Protein AF-A0A1Y3AYB4-F1 (afdb_monomer)

pLDDT: mean 83.63, std 16.02, range [43.19, 97.75]

InterPro domains:
  IPR056604 GBF1-like, tetratricopeptide repeats domain [PF23325] (26-145)

Structure (mmCIF, N/CA/C/O backbone):
data_AF-A0A1Y3AYB4-F1
#
_entry.id   AF-A0A1Y3AYB4-F1
#
loop_
_atom_site.group_PDB
_atom_site.id
_atom_site.type_symbol
_atom_site.label_atom_id
_atom_site.label_alt_id
_atom_site.label_comp_id
_atom_site.label_asym_id
_atom_site.label_entity_id
_atom_site.label_seq_id
_atom_site.pdbx_PDB_ins_code
_atom_site.Cartn_x
_atom_site.Cartn_y
_atom_site.Cartn_z
_atom_site.occupancy
_atom_site.B_iso_or_equiv
_atom_site.auth_seq_id
_atom_site.auth_comp_id
_atom_site.auth_asym_id
_atom_site.auth_atom_id
_atom_site.pdbx_PDB_model_num
ATOM 1 N N . MET A 1 1 ? -40.033 -19.935 33.252 1.00 44.41 1 MET A N 1
ATOM 2 C CA . MET A 1 1 ? -38.913 -20.079 32.294 1.00 44.41 1 MET A CA 1
ATOM 3 C C . MET A 1 1 ? -38.652 -18.721 31.661 1.00 44.41 1 MET A C 1
ATOM 5 O O . MET A 1 1 ? -39.175 -18.409 30.606 1.00 44.41 1 MET A O 1
ATOM 9 N N . HIS A 1 2 ? -37.934 -17.882 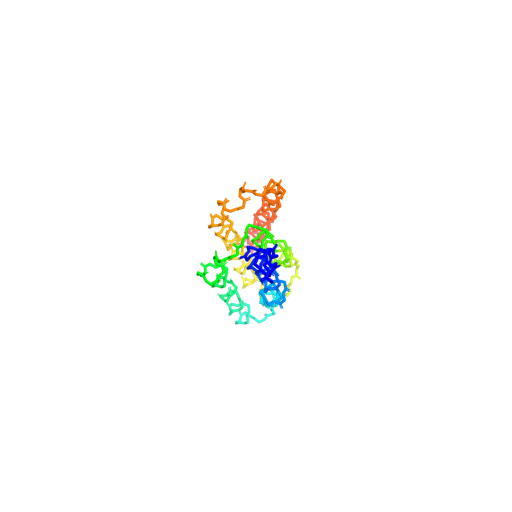32.402 1.00 48.34 2 HIS A N 1
ATOM 10 C CA . HIS A 1 2 ? -37.859 -16.424 32.258 1.00 48.34 2 HIS A CA 1
ATOM 11 C C . HIS A 1 2 ? -36.399 -15.969 32.040 1.00 48.34 2 HIS A C 1
ATOM 13 O O . HIS A 1 2 ? -36.013 -14.887 32.459 1.00 48.34 2 HIS A O 1
ATOM 19 N N . TYR A 1 3 ? -35.559 -16.830 31.448 1.00 47.38 3 TYR A N 1
ATOM 20 C CA . TYR A 1 3 ? -34.095 -16.683 31.512 1.00 47.38 3 TYR A CA 1
ATOM 21 C C . TYR A 1 3 ? -33.339 -16.864 30.184 1.00 47.38 3 TYR A C 1
ATOM 23 O O . TYR A 1 3 ? -32.116 -16.868 30.200 1.00 47.38 3 TYR A O 1
ATOM 31 N N . PHE A 1 4 ? -34.014 -16.963 29.031 1.00 43.19 4 PHE A N 1
ATOM 32 C CA . PHE A 1 4 ? -33.318 -17.143 27.739 1.00 43.19 4 PHE A CA 1
ATOM 33 C C . PHE A 1 4 ? -33.153 -15.875 26.886 1.00 43.19 4 PHE A C 1
ATOM 35 O O . PHE A 1 4 ? -32.368 -15.886 25.949 1.00 43.19 4 PHE A O 1
ATOM 42 N N . HIS A 1 5 ? -33.797 -14.758 27.238 1.00 55.66 5 HIS A N 1
ATOM 43 C CA . HIS A 1 5 ? -33.577 -13.465 26.567 1.00 55.66 5 HIS A CA 1
ATOM 44 C C . HIS A 1 5 ? -32.441 -12.625 27.193 1.00 55.66 5 HIS A C 1
ATOM 46 O O . HIS A 1 5 ? -32.225 -11.489 26.784 1.00 55.66 5 HIS A O 1
ATOM 52 N N . LEU A 1 6 ? -31.719 -13.169 28.183 1.00 54.88 6 LEU A N 1
ATOM 53 C CA . LEU A 1 6 ? -30.748 -12.446 29.023 1.00 54.88 6 LEU A CA 1
ATOM 54 C C . LEU A 1 6 ? -29.265 -12.781 28.753 1.00 54.88 6 LEU A C 1
ATOM 56 O O . LEU A 1 6 ? -28.399 -12.311 29.482 1.00 54.88 6 LEU A O 1
ATOM 60 N N . TYR A 1 7 ? -28.956 -13.522 27.686 1.00 47.78 7 TYR A N 1
ATOM 61 C CA . TYR A 1 7 ? -27.593 -13.664 27.151 1.00 47.78 7 TYR A CA 1
ATOM 62 C C . TYR A 1 7 ? -27.583 -13.057 25.739 1.00 47.78 7 TYR A C 1
ATOM 64 O O . TYR A 1 7 ? -28.051 -13.677 24.796 1.00 47.78 7 TYR A O 1
ATOM 72 N N . ALA A 1 8 ? -27.332 -11.755 25.603 1.00 44.34 8 ALA A N 1
ATOM 73 C CA . ALA A 1 8 ? -25.988 -11.208 25.384 1.00 44.34 8 ALA A CA 1
ATOM 74 C C . ALA A 1 8 ? -25.466 -11.464 23.949 1.00 44.34 8 ALA A C 1
ATOM 76 O O . ALA A 1 8 ? -25.535 -12.573 23.438 1.00 44.34 8 ALA A O 1
ATOM 77 N N . PRO A 1 9 ? -24.838 -10.473 23.311 1.00 46.06 9 PRO A N 1
ATOM 78 C CA . PRO A 1 9 ? -25.465 -9.350 22.628 1.00 46.06 9 PRO A CA 1
ATOM 79 C C . PRO A 1 9 ? -25.173 -9.424 21.120 1.00 46.06 9 PRO A C 1
ATOM 81 O O . PRO A 1 9 ? -24.038 -9.641 20.699 1.00 46.06 9 PRO A O 1
ATOM 84 N N . THR A 1 10 ? -26.180 -9.145 20.298 1.00 51.16 10 THR A N 1
ATOM 85 C CA . THR A 1 10 ? -26.151 -9.126 18.820 1.00 51.16 10 THR A CA 1
ATOM 86 C C . THR A 1 10 ? -25.301 -7.990 18.216 1.00 51.16 10 THR A C 1
ATOM 88 O O . THR A 1 10 ? -25.565 -7.522 17.118 1.00 51.16 10 THR A O 1
ATOM 91 N N . ILE A 1 11 ? -24.283 -7.516 18.937 1.00 46.53 11 ILE A N 1
ATOM 92 C CA . ILE A 1 11 ? -23.371 -6.441 18.520 1.00 46.53 11 ILE A CA 1
ATOM 93 C C . ILE A 1 11 ? -21.941 -6.984 18.320 1.00 46.53 11 ILE A C 1
ATOM 95 O O . ILE A 1 11 ? -21.158 -6.393 17.588 1.00 46.53 11 ILE A O 1
ATOM 99 N N . ALA A 1 12 ? -21.604 -8.158 18.874 1.00 46.88 12 ALA A N 1
ATOM 100 C CA . ALA A 1 12 ? -20.280 -8.769 18.698 1.00 46.88 12 ALA A CA 1
ATOM 101 C C . ALA A 1 12 ? -20.160 -9.673 17.452 1.00 46.88 12 ALA A C 1
ATOM 103 O O . ALA A 1 12 ? -19.051 -9.938 16.995 1.00 46.88 12 ALA A O 1
ATOM 104 N N . SER A 1 13 ? -21.269 -10.153 16.880 1.00 56.16 13 SER A N 1
ATOM 105 C CA . SER A 1 13 ? -21.233 -11.111 15.762 1.00 56.16 13 SER A CA 1
ATOM 106 C C . SER A 1 13 ? -20.775 -10.494 14.441 1.00 56.16 13 SER A C 1
ATOM 108 O O . SER A 1 13 ? -20.121 -11.168 13.650 1.00 56.16 13 SER A O 1
ATOM 110 N N . ASP A 1 14 ? -21.093 -9.221 14.206 1.00 61.38 14 ASP A N 1
ATOM 111 C CA . ASP A 1 14 ? -20.833 -8.570 12.918 1.00 61.38 14 ASP A CA 1
ATOM 112 C C . ASP A 1 14 ? -19.363 -8.147 12.779 1.00 61.38 14 ASP A C 1
ATOM 114 O O . ASP A 1 14 ? -18.726 -8.352 11.748 1.00 61.38 14 ASP A O 1
ATOM 118 N N . GLN A 1 15 ? -18.771 -7.652 13.870 1.00 63.25 15 GLN A N 1
ATOM 119 C CA . GLN A 1 15 ? -17.375 -7.216 13.898 1.00 63.25 15 GLN A CA 1
ATOM 120 C C . GLN A 1 15 ? -16.407 -8.408 13.878 1.00 63.25 15 GLN A C 1
ATOM 122 O O . GLN A 1 15 ? -15.458 -8.416 13.097 1.00 63.25 15 GLN A O 1
ATOM 127 N N . ILE A 1 16 ? -16.707 -9.465 14.648 1.00 67.75 16 ILE A N 1
ATOM 128 C CA . ILE A 1 16 ? -15.957 -10.730 14.606 1.00 67.75 16 ILE A CA 1
ATOM 129 C C . ILE A 1 16 ? -16.083 -11.379 13.220 1.00 67.75 16 ILE A C 1
ATOM 131 O O . ILE A 1 16 ? -15.088 -11.850 12.672 1.00 67.75 16 ILE A O 1
ATOM 135 N N . GLY A 1 17 ? -17.280 -11.371 12.623 1.00 79.12 17 GLY A N 1
ATOM 136 C CA . GLY A 1 17 ? -17.493 -11.865 11.261 1.00 79.12 17 GLY A CA 1
ATOM 137 C C . GLY A 1 17 ? -16.681 -11.088 10.221 1.00 79.12 17 GLY A C 1
ATOM 138 O O . GLY A 1 17 ? -16.029 -11.695 9.371 1.00 79.12 17 GLY A O 1
ATOM 139 N N . SER A 1 18 ? -16.655 -9.759 10.335 1.00 82.31 18 SER A N 1
ATOM 140 C CA . SER A 1 18 ? -15.869 -8.875 9.472 1.00 82.31 18 SER A CA 1
ATOM 141 C C . SER A 1 18 ? -14.363 -9.139 9.591 1.00 82.31 18 SER A C 1
ATOM 143 O O . SER A 1 18 ? -13.679 -9.286 8.577 1.00 82.31 18 SER A O 1
ATOM 145 N N . ASP A 1 19 ? -13.838 -9.292 10.809 1.00 86.31 19 ASP A N 1
ATOM 146 C CA . ASP A 1 19 ? -12.415 -9.574 11.022 1.00 86.31 19 ASP A CA 1
ATOM 147 C C . ASP A 1 19 ? -12.012 -10.969 10.530 1.00 86.31 19 ASP A C 1
ATOM 149 O O . ASP A 1 19 ? -10.939 -11.134 9.941 1.00 86.31 19 ASP A O 1
ATOM 153 N N . VAL A 1 20 ? -12.867 -11.981 10.705 1.00 88.94 20 VAL A N 1
ATOM 154 C CA . VAL A 1 20 ? -12.633 -13.321 10.143 1.00 88.94 20 VAL A CA 1
ATOM 155 C C . VAL A 1 20 ? -12.616 -13.264 8.616 1.00 88.94 20 VAL A C 1
ATOM 157 O O . VAL A 1 20 ? -11.718 -13.840 7.996 1.00 88.94 20 VAL A O 1
ATOM 160 N N . LEU A 1 21 ? -13.557 -12.541 8.004 1.00 89.25 21 LEU A N 1
ATOM 161 C CA . LEU A 1 21 ? -13.635 -12.374 6.554 1.00 89.25 21 LEU A CA 1
ATOM 162 C C . LEU A 1 21 ? -12.388 -11.673 5.999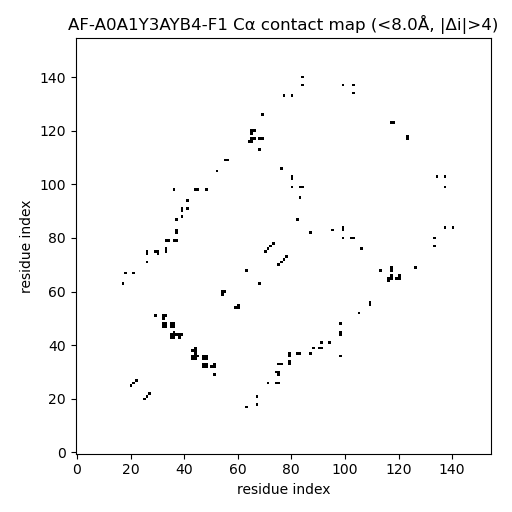 1.00 89.25 21 LEU A C 1
ATOM 164 O 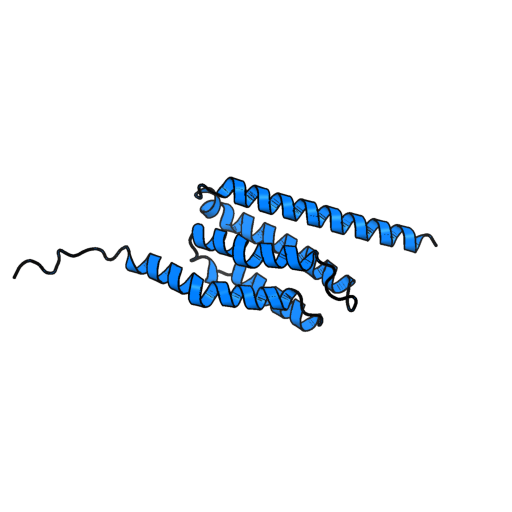O . LEU A 1 21 ? -11.803 -12.137 5.016 1.00 89.25 21 LEU A O 1
ATOM 168 N N . TRP A 1 22 ? -11.949 -10.594 6.653 1.00 90.94 22 TRP A N 1
ATOM 169 C CA . TRP A 1 22 ? -10.721 -9.891 6.291 1.00 90.94 22 TRP A CA 1
ATOM 170 C C . TRP A 1 22 ? -9.510 -10.824 6.333 1.00 90.94 22 TRP A C 1
ATOM 172 O O . TRP A 1 22 ? -8.789 -10.948 5.346 1.00 90.94 22 TRP A O 1
ATOM 182 N N . ASN A 1 23 ? -9.297 -11.513 7.454 1.00 92.06 23 ASN A N 1
ATOM 183 C CA . ASN A 1 23 ? -8.098 -12.327 7.644 1.00 92.06 23 ASN A CA 1
ATOM 184 C C . ASN A 1 23 ? -8.086 -13.600 6.786 1.00 92.06 23 ASN A C 1
ATOM 186 O O . ASN A 1 23 ? -7.012 -14.047 6.392 1.00 92.06 23 ASN A O 1
ATOM 190 N N . THR A 1 24 ? -9.253 -14.176 6.489 1.00 90.88 24 THR A N 1
ATOM 191 C CA . THR A 1 24 ? -9.349 -15.471 5.792 1.00 90.88 24 THR A CA 1
ATOM 192 C C . THR A 1 24 ? -9.471 -15.316 4.280 1.00 90.88 24 THR A C 1
ATOM 194 O O . THR A 1 24 ? -8.968 -16.158 3.541 1.00 90.88 24 THR A O 1
ATOM 197 N N . ILE A 1 25 ? -10.139 -14.259 3.809 1.00 90.19 25 ILE A N 1
ATOM 198 C CA . ILE A 1 25 ? -10.488 -14.106 2.391 1.00 90.19 25 ILE A CA 1
ATOM 199 C C . ILE A 1 25 ? -9.798 -12.886 1.793 1.00 90.19 25 ILE A C 1
ATOM 201 O O . ILE A 1 25 ? -8.977 -13.026 0.887 1.00 90.19 25 ILE A O 1
ATOM 205 N N . TRP A 1 26 ? -10.106 -11.691 2.299 1.00 91.75 26 TRP A N 1
ATOM 206 C CA . TRP A 1 26 ? -9.692 -10.456 1.634 1.00 91.75 26 TRP A CA 1
ATOM 207 C C . TRP A 1 26 ? -8.190 -10.212 1.707 1.00 91.75 26 TRP A C 1
ATOM 209 O O . TRP A 1 26 ? -7.567 -9.973 0.676 1.00 91.75 26 TRP A O 1
ATOM 219 N N . CYS A 1 27 ? -7.588 -10.309 2.892 1.00 93.50 27 CYS A N 1
ATOM 220 C CA . CYS A 1 27 ? -6.159 -10.072 3.064 1.00 93.50 27 CYS A CA 1
ATOM 221 C C . CYS A 1 27 ? -5.320 -11.055 2.224 1.00 93.50 27 CYS A C 1
ATOM 223 O O . CYS A 1 27 ? -4.518 -10.573 1.423 1.00 93.50 27 CYS A O 1
ATOM 225 N N . PRO A 1 28 ? -5.517 -12.390 2.294 1.00 95.62 28 PRO A N 1
ATOM 226 C CA . PRO A 1 28 ? -4.759 -13.324 1.459 1.00 95.62 28 PRO A CA 1
ATOM 227 C C . PRO A 1 28 ? -4.955 -13.095 -0.045 1.00 95.62 28 PRO A C 1
ATOM 229 O O . PRO A 1 28 ? -3.994 -13.171 -0.811 1.00 95.62 28 PRO A O 1
ATOM 232 N N . LEU A 1 29 ? -6.177 -12.766 -0.480 1.00 94.38 29 LEU A N 1
ATOM 233 C CA . LEU A 1 29 ? -6.466 -12.465 -1.883 1.00 94.38 29 LEU A CA 1
ATOM 234 C C . LEU A 1 29 ? -5.715 -11.215 -2.357 1.00 94.38 29 LEU A C 1
ATOM 236 O O . LEU A 1 29 ? -5.059 -11.241 -3.398 1.00 94.38 29 LEU A O 1
ATOM 240 N N . LEU A 1 30 ? -5.774 -10.129 -1.586 1.00 95.31 30 LEU A N 1
ATOM 241 C CA . LEU A 1 30 ? -5.084 -8.882 -1.909 1.00 95.31 30 LEU A CA 1
ATOM 242 C C . LEU A 1 30 ? -3.563 -9.064 -1.907 1.00 95.31 30 LEU A C 1
ATOM 244 O O . LEU A 1 30 ? -2.890 -8.535 -2.788 1.00 95.31 30 LEU A O 1
ATOM 248 N N . GLN A 1 31 ? -3.024 -9.858 -0.979 1.00 96.81 31 GLN A N 1
ATOM 249 C CA . GLN A 1 31 ? -1.608 -10.231 -0.963 1.00 96.81 31 GLN A CA 1
ATOM 250 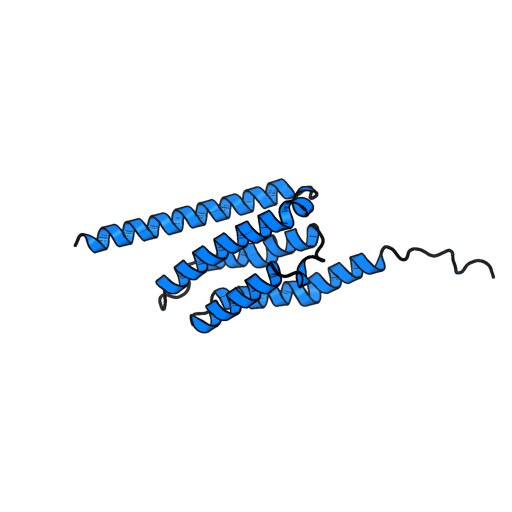C C . GLN A 1 31 ? -1.207 -11.013 -2.217 1.00 96.81 31 GLN A C 1
ATOM 252 O O . GLN A 1 31 ? -0.163 -10.728 -2.805 1.00 96.81 31 GLN A O 1
ATOM 257 N N . ALA A 1 32 ? -2.037 -11.959 -2.665 1.00 96.44 32 ALA A N 1
ATOM 258 C CA . ALA A 1 32 ? -1.788 -12.704 -3.893 1.00 96.44 32 ALA A CA 1
ATOM 259 C C . ALA A 1 32 ? -1.792 -11.782 -5.123 1.00 96.44 32 ALA A C 1
ATOM 261 O O . ALA A 1 32 ? -0.877 -11.843 -5.942 1.00 96.44 32 ALA A O 1
ATOM 262 N N . ILE A 1 33 ? -2.768 -10.877 -5.236 1.00 95.81 33 ILE A N 1
ATOM 263 C CA . ILE A 1 33 ? -2.818 -9.906 -6.340 1.00 95.81 33 ILE A CA 1
ATOM 264 C C . ILE A 1 33 ? -1.589 -8.985 -6.299 1.00 95.81 33 ILE A C 1
ATOM 266 O O . ILE A 1 33 ? -0.928 -8.801 -7.320 1.00 95.81 33 ILE A O 1
ATOM 270 N N . ALA A 1 34 ? -1.237 -8.460 -5.121 1.00 95.81 34 ALA A N 1
ATOM 271 C CA . ALA A 1 34 ? -0.045 -7.640 -4.928 1.00 95.81 34 ALA A CA 1
ATOM 272 C C . ALA A 1 34 ? 1.237 -8.389 -5.323 1.00 95.81 34 ALA A C 1
ATOM 274 O O . ALA A 1 34 ? 2.111 -7.821 -5.973 1.00 95.81 34 ALA A O 1
ATOM 275 N N . PHE A 1 35 ? 1.341 -9.684 -5.027 1.00 94.19 35 PHE A N 1
ATOM 276 C CA . PHE A 1 35 ? 2.470 -10.496 -5.471 1.00 94.19 35 PHE A CA 1
ATOM 277 C C . PHE A 1 35 ? 2.613 -10.509 -7.005 1.00 94.19 35 PHE A C 1
ATOM 279 O O . PHE A 1 35 ? 3.732 -10.372 -7.511 1.00 94.19 35 PHE A O 1
ATOM 286 N N . PHE A 1 36 ? 1.500 -10.614 -7.741 1.00 94.25 36 PHE A N 1
ATOM 287 C CA . PHE A 1 36 ? 1.490 -10.599 -9.209 1.00 94.25 36 PHE A CA 1
ATOM 288 C C . PHE A 1 36 ? 1.781 -9.222 -9.822 1.00 94.25 36 PHE A C 1
ATOM 290 O O . PHE A 1 36 ? 2.221 -9.155 -10.971 1.00 94.25 36 PHE A O 1
ATOM 297 N N . CYS A 1 37 ? 1.634 -8.125 -9.071 1.00 93.56 37 CYS A N 1
ATOM 298 C CA . CYS A 1 37 ? 2.079 -6.799 -9.515 1.00 93.56 37 CYS A CA 1
ATOM 299 C C . CYS A 1 37 ? 3.601 -6.725 -9.745 1.00 93.56 37 CYS A C 1
ATOM 301 O O . CYS A 1 37 ? 4.058 -5.800 -10.404 1.00 93.56 37 CYS A O 1
ATOM 303 N N . CYS A 1 38 ? 4.379 -7.701 -9.261 1.00 90.56 38 CYS A N 1
ATOM 304 C CA . CYS A 1 38 ? 5.828 -7.803 -9.465 1.00 90.56 38 CYS A CA 1
ATOM 305 C C . CYS A 1 38 ? 6.241 -8.881 -10.500 1.00 90.56 38 CYS A C 1
ATOM 307 O O . CYS A 1 38 ? 7.423 -9.218 -10.580 1.00 90.56 38 CYS A O 1
ATOM 309 N N . ASP A 1 39 ? 5.303 -9.473 -11.255 1.00 90.88 39 ASP A N 1
ATOM 310 C CA . ASP A 1 39 ? 5.583 -10.540 -12.240 1.00 90.88 39 ASP A CA 1
ATOM 311 C C . ASP A 1 39 ? 6.502 -10.059 -13.389 1.00 90.88 39 ASP A C 1
ATOM 313 O O . ASP A 1 39 ? 6.493 -8.890 -13.768 1.00 90.88 39 ASP A O 1
ATOM 317 N N . CYS A 1 40 ? 7.296 -10.943 -14.002 1.00 86.38 40 CYS A N 1
ATOM 318 C CA . CYS A 1 40 ? 8.168 -10.566 -15.127 1.00 86.38 40 CYS A CA 1
ATOM 319 C C . CYS A 1 40 ? 7.389 -10.107 -16.369 1.00 86.38 40 CYS A C 1
ATOM 321 O O . CYS A 1 40 ? 7.880 -9.289 -17.149 1.00 86.38 40 CYS A O 1
ATOM 323 N N . ARG A 1 41 ? 6.156 -10.586 -16.548 1.00 89.19 41 ARG A N 1
ATOM 324 C CA . ARG A 1 41 ? 5.330 -10.322 -17.728 1.00 89.19 41 ARG A CA 1
ATOM 325 C C . ARG A 1 41 ? 4.483 -9.073 -17.511 1.00 89.19 41 ARG A C 1
ATOM 327 O O . ARG A 1 41 ? 3.557 -9.066 -16.698 1.00 89.19 41 ARG A O 1
ATOM 334 N N . ARG A 1 42 ? 4.723 -8.039 -18.322 1.00 90.38 42 ARG A N 1
ATOM 335 C CA . ARG A 1 42 ? 3.961 -6.778 -18.286 1.00 90.38 42 ARG A CA 1
ATOM 336 C C . ARG A 1 42 ? 2.434 -6.954 -18.338 1.00 90.38 42 ARG A C 1
ATOM 338 O O . ARG A 1 42 ? 1.760 -6.274 -17.561 1.00 90.38 42 ARG A O 1
ATOM 345 N N . PRO A 1 43 ? 1.854 -7.855 -19.162 1.00 92.62 43 PRO A N 1
ATOM 346 C CA . PRO A 1 43 ? 0.404 -8.061 -19.173 1.00 92.62 43 PRO A CA 1
ATOM 347 C C . PRO A 1 43 ? -0.143 -8.571 -17.833 1.00 92.62 43 PRO A C 1
ATOM 349 O O . PRO A 1 43 ? -1.198 -8.119 -17.394 1.00 92.62 43 PRO A O 1
ATOM 352 N N . VAL A 1 44 ? 0.596 -9.458 -17.154 1.00 93.81 44 VAL A N 1
ATOM 353 C CA . VAL A 1 44 ? 0.210 -9.999 -15.841 1.00 93.81 44 VAL A CA 1
ATOM 354 C C . VAL A 1 44 ? 0.253 -8.896 -14.791 1.00 93.81 44 VAL A C 1
ATOM 356 O O . VAL A 1 44 ? -0.750 -8.682 -14.112 1.00 93.81 44 VAL A O 1
ATOM 359 N N . ARG A 1 45 ? 1.353 -8.129 -14.725 1.00 93.56 45 ARG A N 1
ATOM 360 C CA . ARG A 1 45 ? 1.470 -6.983 -13.806 1.00 93.56 45 ARG A CA 1
ATOM 361 C C . ARG A 1 45 ? 0.359 -5.961 -14.013 1.00 93.56 45 ARG A C 1
ATOM 363 O O . ARG A 1 45 ? -0.269 -5.531 -13.055 1.00 93.56 45 ARG A O 1
ATOM 370 N N . THR A 1 46 ? 0.094 -5.593 -15.266 1.00 93.31 46 THR A N 1
ATOM 371 C CA . THR A 1 46 ? -0.915 -4.581 -15.620 1.00 93.31 46 THR A CA 1
ATOM 372 C C . THR A 1 46 ? -2.318 -5.025 -15.208 1.00 93.31 46 THR A C 1
ATOM 374 O O . THR A 1 46 ? -3.087 -4.241 -14.647 1.00 93.31 46 THR A O 1
ATOM 377 N N . CYS A 1 47 ? -2.648 -6.292 -15.464 1.00 95.88 47 CYS A N 1
ATOM 378 C CA . CYS A 1 47 ? -3.930 -6.872 -15.089 1.00 95.88 47 CYS A CA 1
ATOM 379 C C . CYS A 1 47 ? -4.072 -6.961 -13.560 1.00 95.88 47 CYS A C 1
ATOM 381 O O . CYS A 1 47 ? -5.053 -6.463 -13.007 1.00 95.88 47 CYS A O 1
ATOM 383 N N . ALA A 1 48 ? -3.060 -7.496 -12.869 1.00 96.00 48 ALA A N 1
ATOM 384 C CA . ALA A 1 48 ? -3.027 -7.590 -11.410 1.00 96.00 48 ALA A CA 1
ATOM 385 C C . ALA A 1 48 ? -3.167 -6.215 -10.745 1.00 96.00 48 ALA A C 1
ATOM 387 O O . ALA A 1 48 ? -3.998 -6.040 -9.857 1.00 96.00 48 ALA A O 1
ATOM 388 N N . PHE A 1 49 ? -2.432 -5.215 -11.235 1.00 94.81 49 PHE A N 1
ATOM 389 C CA . PHE A 1 49 ? -2.512 -3.852 -10.724 1.00 94.81 49 PHE A CA 1
ATOM 390 C C . PHE A 1 49 ? -3.915 -3.262 -10.894 1.00 94.81 49 PHE A C 1
ATOM 392 O O . PHE A 1 49 ? -4.451 -2.657 -9.970 1.00 94.81 49 PHE A O 1
ATOM 399 N N . THR A 1 50 ? -4.539 -3.481 -12.054 1.00 94.62 50 THR A N 1
ATOM 400 C CA . THR A 1 50 ? -5.905 -3.013 -12.326 1.00 94.62 50 THR A CA 1
ATOM 401 C C . THR A 1 50 ? -6.906 -3.648 -11.360 1.00 94.62 50 THR A C 1
ATOM 403 O O . THR A 1 50 ? -7.778 -2.954 -10.835 1.00 94.62 50 THR A O 1
ATOM 406 N N . PHE A 1 51 ? -6.776 -4.947 -11.080 1.00 93.44 51 PHE A N 1
ATOM 407 C CA . PHE A 1 51 ? -7.604 -5.624 -10.083 1.00 93.44 51 PHE A CA 1
ATOM 408 C C . PHE A 1 51 ? -7.359 -5.096 -8.672 1.00 93.44 51 PHE A C 1
ATOM 410 O O . PHE A 1 51 ? -8.328 -4.811 -7.972 1.00 93.44 51 PHE A O 1
ATOM 417 N N . LEU A 1 52 ? -6.099 -4.907 -8.273 1.00 94.44 52 LEU A N 1
ATOM 418 C CA . LEU A 1 52 ? -5.750 -4.369 -6.959 1.00 94.44 52 LEU A CA 1
ATOM 419 C C . LEU A 1 52 ? -6.320 -2.961 -6.768 1.00 94.44 52 LEU A C 1
ATOM 421 O O . LEU A 1 52 ? -6.975 -2.684 -5.769 1.00 94.44 52 LEU A O 1
ATOM 425 N N . GLN A 1 53 ? -6.128 -2.086 -7.756 1.00 93.81 53 GLN A N 1
ATOM 426 C CA . GLN A 1 53 ? -6.660 -0.730 -7.742 1.00 93.81 53 GLN A CA 1
ATOM 427 C C . GLN A 1 53 ? -8.186 -0.732 -7.638 1.00 93.81 53 GLN A C 1
ATOM 429 O O . GLN A 1 53 ? -8.745 0.025 -6.851 1.00 93.81 53 GLN A O 1
ATOM 434 N N . ARG A 1 54 ? -8.873 -1.574 -8.417 1.00 91.00 54 ARG A N 1
ATOM 435 C CA . ARG A 1 54 ? -10.333 -1.676 -8.342 1.00 91.00 54 ARG A CA 1
ATOM 436 C C . ARG A 1 54 ? -10.780 -2.185 -6.981 1.00 91.00 54 ARG A C 1
ATOM 438 O O . ARG A 1 54 ? -11.657 -1.570 -6.401 1.00 91.00 54 ARG A O 1
ATOM 445 N N . ALA A 1 55 ? -10.163 -3.238 -6.455 1.00 90.25 55 ALA A N 1
ATOM 446 C CA . ALA A 1 55 ? -10.517 -3.764 -5.143 1.00 90.25 55 ALA A CA 1
ATOM 447 C C . ALA A 1 55 ? -10.386 -2.684 -4.058 1.00 90.25 55 ALA A C 1
ATOM 449 O O . ALA A 1 55 ? -11.314 -2.492 -3.282 1.00 90.25 55 ALA A O 1
ATOM 450 N N . LEU A 1 56 ? -9.277 -1.936 -4.050 1.00 89.88 56 LEU 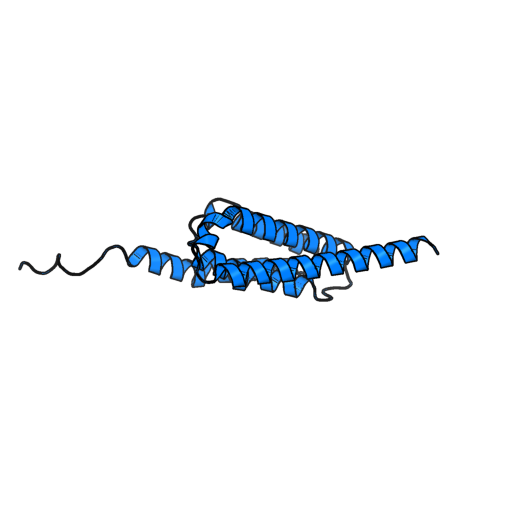A N 1
ATOM 451 C CA . LEU A 1 56 ? -8.991 -0.934 -3.020 1.00 89.88 56 LEU A CA 1
ATOM 452 C C . LEU A 1 56 ? -9.758 0.388 -3.180 1.00 89.88 56 LEU A C 1
ATOM 454 O O . LEU A 1 56 ? -9.909 1.101 -2.196 1.00 89.88 56 LEU A O 1
ATOM 458 N N . LEU A 1 57 ? -10.209 0.744 -4.389 1.00 85.69 57 LEU A N 1
ATOM 459 C CA . LEU A 1 57 ? -10.889 2.025 -4.644 1.00 85.69 57 LEU A CA 1
ATOM 460 C C . LEU A 1 57 ? -12.408 1.895 -4.857 1.00 85.69 57 LEU A C 1
ATOM 462 O O . LEU A 1 57 ? -13.126 2.879 -4.671 1.00 85.69 57 LEU A O 1
ATOM 466 N N . VAL A 1 58 ? -12.915 0.7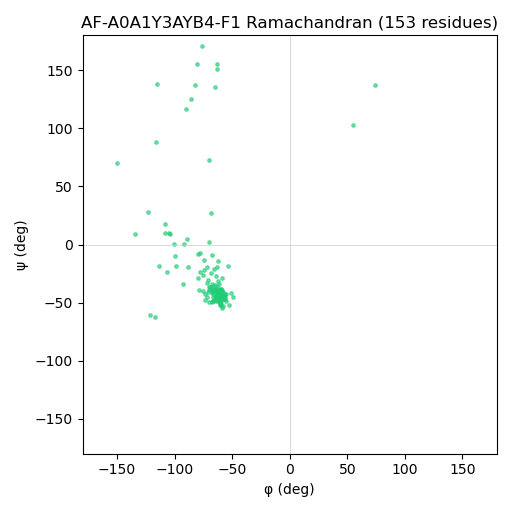25 -5.263 1.00 78.50 58 VAL A N 1
ATOM 467 C CA . VAL A 1 58 ? -14.354 0.478 -5.487 1.00 78.50 58 VAL A CA 1
ATOM 468 C C . VAL A 1 58 ? -15.067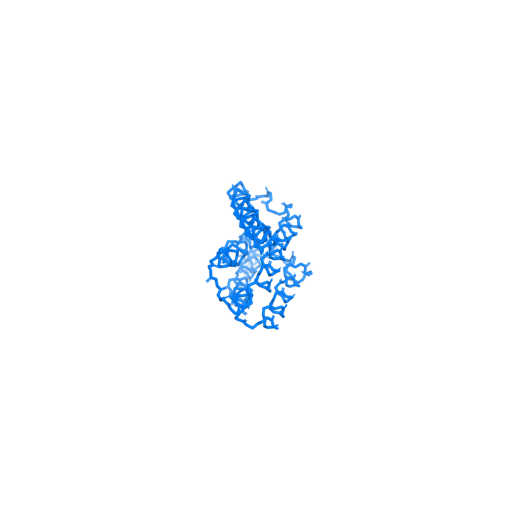 0.199 -4.156 1.00 78.50 58 VAL A C 1
ATOM 470 O O . VAL A 1 58 ? -14.459 -0.238 -3.182 1.00 78.50 58 VAL A O 1
ATOM 473 N N . HIS A 1 59 ? -16.380 0.461 -4.118 1.00 62.84 59 HIS A N 1
ATOM 474 C CA . HIS A 1 59 ? -17.239 0.345 -2.932 1.00 62.84 59 HIS A CA 1
ATOM 475 C C . HIS A 1 59 ? -17.198 -1.012 -2.203 1.00 62.84 59 HIS A C 1
ATOM 477 O O . HIS A 1 59 ? -17.550 -1.049 -1.027 1.00 62.84 59 HIS A O 1
ATOM 483 N N . ASP A 1 60 ? -16.730 -2.088 -2.842 1.00 58.25 60 ASP A N 1
ATOM 484 C CA . ASP A 1 60 ? -16.731 -3.441 -2.270 1.00 58.25 60 ASP A CA 1
ATOM 485 C C . ASP A 1 60 ? -15.864 -3.566 -0.999 1.00 58.25 60 ASP A C 1
ATOM 487 O O . ASP A 1 60 ? -16.221 -4.318 -0.093 1.00 58.25 60 ASP A O 1
ATOM 491 N N . LEU A 1 61 ? -14.770 -2.794 -0.881 1.00 64.19 61 LEU A N 1
ATOM 492 C CA . LEU A 1 61 ? -13.925 -2.751 0.329 1.00 64.19 61 LEU A CA 1
ATOM 493 C C . LEU A 1 61 ? -14.187 -1.535 1.235 1.00 64.19 61 LEU A C 1
ATOM 495 O O . LEU A 1 61 ? -13.578 -1.426 2.297 1.00 64.19 61 LEU A O 1
ATOM 499 N N . GLN A 1 62 ? -15.121 -0.636 0.904 1.00 63.56 62 GLN A N 1
ATOM 500 C CA . GLN A 1 62 ? -15.443 0.495 1.795 1.00 63.56 62 GLN A CA 1
ATOM 501 C C . GLN A 1 62 ? -16.119 0.072 3.111 1.00 63.56 62 GLN A C 1
ATOM 503 O O . GLN A 1 62 ? -16.256 0.888 4.018 1.00 63.56 62 GLN A O 1
ATOM 508 N N . VAL A 1 63 ? -16.504 -1.200 3.230 1.00 70.75 63 VAL A N 1
ATOM 509 C CA . VAL A 1 63 ? -17.038 -1.805 4.459 1.00 70.75 63 VAL A CA 1
ATOM 510 C C . VAL A 1 63 ? -15.935 -2.064 5.500 1.00 70.75 63 VAL A C 1
ATOM 512 O O . VAL A 1 63 ? -16.240 -2.322 6.664 1.00 70.75 63 VAL A O 1
ATOM 515 N N . LEU A 1 64 ? -14.652 -1.990 5.119 1.00 84.25 64 LEU A N 1
ATOM 516 C CA . LEU A 1 64 ? -13.556 -2.234 6.051 1.00 84.25 64 LEU A CA 1
ATOM 517 C C . LEU A 1 64 ? -13.502 -1.172 7.156 1.00 84.25 64 LEU A C 1
ATOM 519 O O . LEU A 1 64 ? -13.581 0.034 6.907 1.00 84.25 64 LEU A O 1
ATOM 523 N N . ASN A 1 65 ? -13.308 -1.633 8.389 1.00 89.25 65 ASN A N 1
ATOM 524 C CA . ASN A 1 65 ? -13.098 -0.754 9.535 1.00 89.25 65 ASN A CA 1
ATOM 525 C C . ASN A 1 65 ? -11.666 -0.175 9.550 1.00 89.25 65 ASN A C 1
ATOM 527 O O . ASN A 1 65 ? -10.794 -0.596 8.787 1.00 89.25 65 ASN A O 1
ATOM 531 N N . ALA A 1 66 ? -11.405 0.793 10.434 1.00 92.19 66 ALA A N 1
ATOM 532 C CA . ALA A 1 66 ? -10.110 1.472 10.508 1.00 92.19 66 ALA A CA 1
ATOM 533 C C . ALA A 1 66 ? -8.922 0.503 10.706 1.00 92.19 66 ALA A C 1
ATOM 535 O O . ALA A 1 66 ? -7.915 0.626 10.010 1.00 92.19 66 ALA A O 1
ATOM 536 N N . ASN A 1 67 ? -9.061 -0.504 11.580 1.00 93.44 67 ASN A N 1
ATOM 537 C CA . ASN A 1 67 ? -8.009 -1.497 11.839 1.00 93.44 67 ASN A CA 1
ATOM 538 C C . ASN A 1 67 ? -7.749 -2.388 10.615 1.00 93.44 67 ASN A C 1
ATOM 540 O O . ASN A 1 67 ? -6.616 -2.781 10.345 1.00 93.44 67 ASN A O 1
ATOM 544 N N . GLN A 1 68 ? -8.794 -2.719 9.857 1.00 93.19 68 GLN A N 1
ATOM 545 C CA . GLN A 1 68 ? -8.668 -3.506 8.631 1.00 93.19 68 GLN A CA 1
ATOM 546 C C . GLN A 1 68 ? -7.993 -2.704 7.517 1.00 93.19 68 GLN A C 1
ATOM 548 O O . GLN A 1 68 ? -7.132 -3.244 6.823 1.00 93.19 68 GLN A O 1
ATOM 553 N N . TRP A 1 69 ? -8.299 -1.409 7.389 1.00 94.44 69 TRP A N 1
ATOM 554 C CA . TRP A 1 69 ? -7.572 -0.521 6.480 1.00 94.44 69 TRP A CA 1
ATOM 555 C C . TRP A 1 69 ? -6.099 -0.408 6.855 1.00 94.44 69 TRP A C 1
ATOM 557 O O . TRP A 1 69 ? -5.241 -0.619 6.001 1.00 94.44 69 TRP A O 1
ATOM 567 N N . GLU A 1 70 ? -5.786 -0.166 8.128 1.00 96.00 70 GLU A N 1
ATOM 568 C CA . GLU A 1 70 ? -4.405 -0.201 8.619 1.00 96.00 70 GLU A CA 1
ATOM 569 C C . GLU A 1 70 ? -3.729 -1.547 8.310 1.00 96.00 70 GLU A C 1
ATOM 571 O O . GLU A 1 70 ? -2.588 -1.590 7.843 1.00 96.00 70 GLU A O 1
ATOM 576 N N . SER A 1 71 ? -4.439 -2.661 8.505 1.00 95.69 71 SER A N 1
ATOM 577 C CA . SER A 1 71 ? -3.954 -3.994 8.145 1.00 95.69 71 SER A CA 1
ATOM 578 C C . SER A 1 71 ? -3.675 -4.115 6.644 1.00 95.69 71 SER A C 1
ATOM 580 O O . SER A 1 71 ? -2.667 -4.706 6.263 1.00 95.69 71 SER A O 1
ATOM 582 N N . CYS A 1 72 ? -4.507 -3.520 5.788 1.00 95.50 72 CYS A N 1
ATOM 583 C CA . CYS A 1 72 ? -4.303 -3.483 4.343 1.00 95.50 72 CYS A CA 1
ATOM 584 C C . CYS A 1 72 ? -3.012 -2.742 3.969 1.00 95.50 72 CYS A C 1
ATOM 586 O O . CYS A 1 72 ? -2.233 -3.240 3.152 1.00 95.50 72 CYS A O 1
ATOM 588 N N . PHE A 1 73 ? -2.731 -1.594 4.594 1.00 96.81 73 PHE A N 1
ATOM 589 C CA . PHE A 1 73 ? -1.457 -0.898 4.389 1.00 96.81 73 PHE A CA 1
ATOM 590 C C . PHE A 1 73 ? -0.274 -1.781 4.792 1.00 96.81 73 PHE A C 1
ATOM 592 O O . PHE A 1 73 ? 0.621 -2.025 3.982 1.00 96.81 73 PHE A O 1
ATOM 599 N N . ASN A 1 74 ? -0.314 -2.333 6.005 1.00 97.38 74 ASN A N 1
ATOM 600 C CA . ASN A 1 74 ? 0.799 -3.089 6.577 1.00 97.38 74 ASN A CA 1
ATOM 601 C C . ASN A 1 74 ? 1.055 -4.442 5.901 1.00 97.38 74 ASN A C 1
ATOM 603 O O . ASN A 1 74 ? 2.204 -4.856 5.766 1.00 97.38 74 ASN A O 1
ATOM 607 N N . LYS A 1 75 ? 0.001 -5.151 5.485 1.00 96.62 75 LYS A N 1
ATOM 608 C CA . LYS A 1 75 ? 0.105 -6.520 4.956 1.00 96.62 75 LYS A CA 1
ATOM 609 C C . LYS A 1 75 ? 0.100 -6.602 3.432 1.00 96.62 75 LYS A C 1
ATOM 611 O O . LYS A 1 75 ? 0.507 -7.640 2.911 1.00 96.62 75 LYS A O 1
ATOM 616 N N . VAL A 1 76 ? -0.359 -5.561 2.730 1.00 96.75 76 VAL A N 1
ATOM 617 C CA . VAL A 1 76 ? -0.506 -5.564 1.263 1.00 96.75 76 VAL A CA 1
ATOM 618 C C . VAL A 1 76 ? 0.311 -4.448 0.618 1.00 96.75 76 VAL A C 1
ATOM 620 O O . VAL A 1 76 ? 1.209 -4.739 -0.170 1.00 96.75 76 VAL A O 1
ATOM 623 N N . LEU A 1 77 ? 0.035 -3.182 0.949 1.00 96.62 77 LEU A N 1
ATOM 624 C CA . LEU A 1 77 ? 0.619 -2.045 0.225 1.00 96.62 77 LEU A CA 1
ATOM 625 C C . LEU A 1 77 ? 2.101 -1.831 0.544 1.00 96.62 77 LEU A C 1
ATOM 627 O O . LEU A 1 77 ? 2.898 -1.708 -0.383 1.00 96.62 77 LEU A O 1
ATOM 631 N N . PHE A 1 78 ? 2.501 -1.829 1.817 1.00 97.00 78 PHE A N 1
ATOM 632 C CA . PHE A 1 78 ? 3.913 -1.668 2.180 1.00 97.00 78 PHE A CA 1
ATOM 633 C C . PHE A 1 78 ? 4.787 -2.825 1.682 1.00 97.00 78 PHE A C 1
ATOM 635 O O . PHE A 1 78 ? 5.830 -2.544 1.095 1.00 97.00 78 PHE A O 1
ATOM 642 N N . PRO A 1 79 ? 4.389 -4.109 1.807 1.00 96.75 79 PRO A N 1
ATOM 643 C CA . PRO A 1 79 ? 5.158 -5.203 1.218 1.00 96.75 79 PRO A CA 1
ATOM 644 C C . PRO A 1 79 ? 5.273 -5.105 -0.306 1.00 96.75 79 PRO A C 1
ATOM 646 O O . PRO A 1 79 ? 6.342 -5.370 -0.851 1.00 96.75 79 PRO A O 1
ATOM 649 N N . LEU A 1 80 ? 4.203 -4.686 -0.994 1.00 95.88 80 LEU A N 1
ATOM 650 C CA . LEU A 1 80 ? 4.230 -4.448 -2.437 1.00 95.88 80 LEU A CA 1
ATOM 651 C C . LEU A 1 80 ? 5.240 -3.357 -2.812 1.00 95.88 80 LEU A C 1
ATOM 653 O O . LEU A 1 80 ? 6.064 -3.567 -3.699 1.00 95.88 80 LEU A O 1
ATOM 657 N N . LEU A 1 81 ? 5.192 -2.213 -2.127 1.00 95.00 81 LEU A N 1
ATOM 658 C CA . LEU A 1 81 ? 6.101 -1.091 -2.359 1.00 95.00 81 LEU A CA 1
ATOM 659 C C . LEU A 1 81 ? 7.559 -1.481 -2.077 1.00 95.00 81 LEU A C 1
ATOM 661 O O . LEU A 1 81 ? 8.435 -1.251 -2.905 1.00 95.00 81 LEU A O 1
ATOM 665 N N . SER A 1 82 ? 7.820 -2.139 -0.944 1.00 94.56 82 SER A N 1
ATOM 666 C CA . SER A 1 82 ? 9.153 -2.653 -0.610 1.00 94.56 82 SER A CA 1
ATOM 667 C C . SER A 1 82 ? 9.688 -3.568 -1.701 1.00 94.56 82 SER A C 1
ATOM 669 O O . SER A 1 82 ? 10.801 -3.360 -2.174 1.00 94.56 82 SER A O 1
ATOM 671 N N . LYS A 1 83 ? 8.876 -4.534 -2.147 1.00 91.88 83 LYS A N 1
ATOM 672 C CA . LYS A 1 83 ? 9.274 -5.462 -3.202 1.00 91.88 83 LYS A CA 1
ATOM 673 C C . LYS A 1 83 ? 9.586 -4.700 -4.484 1.00 91.88 83 LYS A C 1
ATOM 675 O O . LYS A 1 83 ? 10.640 -4.907 -5.063 1.00 91.88 83 LYS A O 1
ATOM 680 N N . LEU A 1 84 ? 8.718 -3.779 -4.905 1.00 90.44 84 LEU A N 1
ATOM 681 C CA . LEU A 1 84 ? 8.918 -2.976 -6.114 1.00 90.44 84 LEU A CA 1
ATOM 682 C C . LEU A 1 84 ? 10.202 -2.133 -6.096 1.00 90.44 84 LEU A C 1
ATOM 684 O O . LEU A 1 84 ? 10.743 -1.882 -7.171 1.00 90.44 84 LEU A O 1
ATOM 688 N N . LEU A 1 85 ? 10.695 -1.710 -4.929 1.00 88.25 85 LEU A N 1
ATOM 689 C CA . LEU A 1 85 ? 11.974 -1.000 -4.794 1.00 88.25 85 LEU A CA 1
ATOM 690 C C . LEU A 1 85 ? 13.199 -1.912 -4.948 1.00 88.25 85 LEU A C 1
ATOM 692 O O . LEU A 1 85 ? 14.274 -1.422 -5.292 1.00 88.25 85 LEU A O 1
ATOM 696 N N . GLU A 1 86 ? 13.059 -3.219 -4.731 1.00 86.88 86 GLU A N 1
ATOM 697 C CA . GLU A 1 86 ? 14.131 -4.174 -5.009 1.00 86.88 86 GLU A CA 1
ATOM 698 C C . GLU A 1 86 ? 14.449 -4.193 -6.518 1.00 86.88 86 GLU A C 1
ATOM 700 O O . GLU A 1 86 ? 13.596 -3.853 -7.350 1.00 86.88 86 GLU A O 1
ATOM 705 N N . PRO A 1 87 ? 15.670 -4.592 -6.916 1.00 72.56 87 PRO A N 1
ATOM 706 C CA . PRO A 1 87 ? 16.020 -4.805 -8.317 1.00 72.56 87 PRO A CA 1
ATOM 707 C C . PRO A 1 87 ? 15.301 -6.055 -8.860 1.00 72.56 87 PRO A C 1
ATOM 709 O O . PRO A 1 87 ? 15.896 -7.114 -9.054 1.00 72.56 87 PRO A O 1
ATOM 712 N N . ILE A 1 88 ? 13.987 -5.957 -9.076 1.00 63.72 88 ILE A N 1
ATOM 713 C CA . ILE A 1 88 ? 13.176 -7.036 -9.635 1.00 63.72 88 ILE A CA 1
ATOM 714 C C . ILE A 1 88 ? 13.249 -6.972 -11.166 1.00 63.72 88 ILE A C 1
ATOM 716 O O . ILE A 1 88 ? 12.863 -5.973 -11.761 1.00 63.72 88 ILE A O 1
ATOM 720 N N . ASN A 1 89 ? 13.635 -8.082 -11.801 1.00 58.91 89 ASN A N 1
ATOM 721 C CA . ASN A 1 89 ? 13.544 -8.332 -13.247 1.00 58.91 89 ASN A CA 1
ATOM 722 C C . ASN A 1 89 ? 14.208 -7.295 -14.171 1.00 58.91 89 ASN A C 1
ATOM 724 O O . ASN A 1 89 ? 13.607 -6.305 -14.574 1.00 58.91 89 ASN A O 1
ATOM 728 N N . MET A 1 90 ? 15.383 -7.647 -14.697 1.00 59.81 90 MET A N 1
ATOM 729 C CA . MET A 1 90 ? 16.063 -6.896 -15.766 1.00 59.81 90 MET A CA 1
ATOM 730 C C . MET A 1 90 ? 15.377 -6.988 -17.150 1.00 59.81 90 MET A C 1
ATOM 732 O O . MET A 1 90 ? 15.897 -6.452 -18.121 1.00 59.81 90 MET A O 1
ATOM 736 N N . CYS A 1 91 ? 14.235 -7.678 -17.278 1.00 70.44 91 CYS A N 1
ATOM 737 C CA . CYS A 1 91 ? 13.568 -7.883 -18.573 1.00 70.44 91 CYS A CA 1
ATOM 738 C C . CYS A 1 91 ? 12.732 -6.687 -19.061 1.00 70.44 91 CYS A C 1
ATOM 740 O O . CYS A 1 91 ? 12.549 -6.551 -20.266 1.00 70.44 91 CYS A O 1
ATOM 742 N N . ASP A 1 92 ? 12.185 -5.857 -18.164 1.00 80.81 92 ASP A N 1
ATOM 743 C CA . ASP A 1 92 ? 11.308 -4.728 -18.535 1.00 80.81 92 ASP A CA 1
ATOM 744 C C . ASP A 1 92 ? 11.423 -3.572 -17.520 1.00 80.81 92 ASP A C 1
ATOM 746 O O . ASP A 1 92 ? 10.493 -3.342 -16.741 1.00 80.81 92 ASP A O 1
ATOM 750 N N . PRO A 1 93 ? 12.570 -2.866 -17.485 1.00 80.19 93 PRO A N 1
ATOM 751 C CA . PRO A 1 93 ? 12.815 -1.794 -16.518 1.00 80.19 93 PRO A CA 1
ATOM 752 C C . PRO A 1 93 ? 11.799 -0.650 -16.652 1.00 80.19 93 PRO A C 1
ATOM 754 O O . PRO A 1 93 ? 11.192 -0.251 -15.663 1.00 80.19 93 PRO A O 1
ATOM 757 N N . ILE A 1 94 ? 11.500 -0.216 -17.882 1.00 82.38 94 ILE A N 1
ATOM 758 C CA . ILE A 1 94 ? 10.551 0.877 -18.153 1.00 82.38 94 ILE A CA 1
ATOM 759 C C . ILE A 1 94 ? 9.141 0.521 -17.659 1.00 82.38 94 ILE A C 1
ATOM 761 O O . ILE A 1 94 ? 8.474 1.321 -17.003 1.00 82.38 94 ILE A O 1
ATOM 765 N N . GLY A 1 95 ? 8.658 -0.693 -17.951 1.00 85.06 95 GLY A N 1
ATOM 766 C CA . GLY A 1 95 ? 7.350 -1.132 -17.469 1.00 85.06 95 GLY A CA 1
ATOM 767 C C . GLY A 1 95 ? 7.300 -1.337 -15.951 1.00 85.06 95 GLY A C 1
ATOM 768 O O . GLY A 1 95 ? 6.214 -1.284 -15.364 1.00 85.06 95 GLY A O 1
ATOM 769 N N . MET A 1 96 ? 8.438 -1.596 -15.302 1.00 86.81 96 MET A N 1
ATOM 770 C CA . MET A 1 96 ? 8.529 -1.664 -13.841 1.00 86.81 96 MET A CA 1
ATOM 771 C C . MET A 1 96 ? 8.489 -0.274 -13.207 1.00 86.81 96 MET A C 1
ATOM 773 O O . MET A 1 96 ? 7.758 -0.102 -12.232 1.00 86.81 96 MET A O 1
ATOM 777 N N . ASP A 1 97 ? 9.149 0.727 -13.788 1.00 86.56 97 ASP A N 1
ATOM 778 C CA . ASP A 1 97 ? 9.069 2.115 -13.313 1.00 86.56 97 ASP A CA 1
ATOM 779 C C . ASP A 1 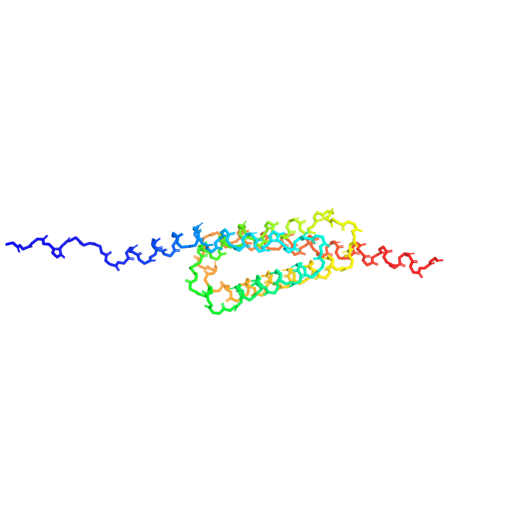97 ? 7.652 2.684 -13.447 1.00 86.56 97 ASP A C 1
ATOM 781 O O . ASP A 1 97 ? 7.112 3.259 -12.501 1.00 86.56 97 ASP A O 1
ATOM 785 N N . GLU A 1 98 ? 6.952 2.383 -14.543 1.00 87.88 98 GLU A N 1
ATOM 786 C CA . GLU A 1 98 ? 5.528 2.717 -14.662 1.00 87.88 98 GLU A CA 1
ATOM 787 C C . GLU A 1 98 ? 4.688 2.050 -13.551 1.00 87.88 98 GLU A C 1
ATOM 789 O O . GLU A 1 98 ? 3.785 2.663 -12.973 1.00 87.88 98 GLU A O 1
ATOM 794 N N . THR A 1 99 ? 4.992 0.793 -13.212 1.00 91.12 99 THR A N 1
ATOM 795 C CA . THR A 1 99 ? 4.300 0.062 -12.135 1.00 91.12 99 THR A CA 1
ATOM 796 C C . THR A 1 99 ? 4.593 0.685 -10.766 1.00 91.12 99 THR A C 1
ATOM 798 O O . THR A 1 99 ? 3.680 0.820 -9.944 1.00 91.12 99 THR A O 1
ATOM 801 N N . ARG A 1 100 ? 5.836 1.122 -10.530 1.00 91.75 100 ARG A N 1
ATOM 802 C CA . ARG A 1 100 ? 6.266 1.857 -9.333 1.00 91.75 100 ARG A CA 1
ATOM 803 C C . ARG A 1 100 ? 5.477 3.154 -9.180 1.00 91.75 100 ARG A C 1
ATOM 805 O O . ARG A 1 100 ? 4.793 3.315 -8.172 1.00 91.75 100 ARG A O 1
ATOM 812 N N . MET A 1 101 ? 5.472 4.008 -10.206 1.00 91.56 101 MET A N 1
ATOM 813 C CA . MET A 1 101 ? 4.731 5.276 -10.202 1.00 91.56 101 MET A CA 1
ATOM 814 C C . MET A 1 101 ? 3.242 5.068 -9.915 1.00 91.56 101 MET A C 1
ATOM 816 O O . MET A 1 101 ? 2.659 5.750 -9.068 1.00 91.56 101 MET A O 1
ATOM 820 N N . ARG A 1 102 ? 2.615 4.100 -10.595 1.00 93.56 102 ARG A N 1
ATOM 821 C CA . ARG A 1 102 ? 1.194 3.783 -10.406 1.00 93.56 102 ARG A CA 1
ATOM 822 C C . ARG A 1 102 ? 0.899 3.297 -8.986 1.00 93.56 102 ARG A C 1
ATOM 824 O O . ARG A 1 102 ? -0.106 3.714 -8.412 1.00 93.56 102 ARG A O 1
ATOM 831 N N . THR A 1 103 ? 1.769 2.472 -8.403 1.00 94.19 103 THR A N 1
ATOM 832 C CA . THR A 1 103 ? 1.599 1.951 -7.035 1.00 94.19 103 THR A CA 1
ATOM 833 C C . THR A 1 103 ? 1.735 3.049 -5.986 1.00 94.19 103 THR A C 1
ATOM 835 O O . THR A 1 103 ? 0.903 3.126 -5.084 1.00 94.19 103 THR A O 1
ATOM 838 N N . THR A 1 104 ? 2.702 3.954 -6.136 1.00 94.44 104 THR A N 1
ATOM 839 C CA . THR A 1 104 ? 2.843 5.122 -5.253 1.00 94.44 104 THR A CA 1
ATOM 840 C C . THR A 1 104 ? 1.618 6.035 -5.343 1.00 94.44 104 THR A C 1
ATOM 842 O O . THR A 1 104 ? 1.076 6.460 -4.326 1.00 94.44 104 THR A O 1
ATOM 845 N N . ASN A 1 105 ? 1.092 6.259 -6.552 1.00 94.62 105 ASN A N 1
ATOM 846 C CA . ASN A 1 105 ? -0.149 7.014 -6.742 1.00 94.62 105 ASN A CA 1
ATOM 847 C C . ASN A 1 105 ? -1.355 6.332 -6.070 1.00 94.62 105 ASN A C 1
ATOM 849 O O . ASN A 1 105 ? -2.197 6.997 -5.465 1.00 94.62 105 ASN A O 1
ATOM 853 N N . LEU A 1 106 ? -1.443 5.002 -6.172 1.00 95.12 106 LEU A N 1
ATOM 854 C CA . LEU A 1 106 ? -2.491 4.213 -5.528 1.00 95.12 106 LEU A CA 1
ATOM 855 C C . LEU A 1 106 ? -2.416 4.316 -4.001 1.00 95.12 106 LEU A C 1
ATOM 857 O O . LEU A 1 106 ? -3.451 4.537 -3.379 1.00 95.12 106 LEU A O 1
ATOM 861 N N . LEU A 1 107 ? -1.217 4.228 -3.412 1.00 96.12 107 LEU A N 1
ATOM 862 C CA . LEU A 1 107 ? -1.000 4.411 -1.973 1.00 96.12 107 LEU A CA 1
ATOM 863 C C . LEU A 1 107 ? -1.594 5.740 -1.496 1.00 96.12 107 LEU A C 1
ATOM 865 O O . LEU A 1 107 ? -2.403 5.752 -0.569 1.00 96.12 107 LEU A O 1
ATOM 869 N N . CYS A 1 108 ? -1.236 6.846 -2.157 1.00 95.31 108 CYS A N 1
ATOM 870 C CA . CYS A 1 108 ? -1.751 8.169 -1.810 1.00 95.31 108 CYS A CA 1
ATOM 871 C C . CYS A 1 108 ? -3.275 8.238 -1.939 1.00 95.31 108 CYS A C 1
ATOM 873 O O . CYS A 1 108 ? -3.939 8.767 -1.053 1.00 95.31 108 CYS A O 1
ATOM 875 N N . LYS A 1 109 ? -3.843 7.686 -3.019 1.00 94.44 109 LYS A N 1
ATOM 876 C CA . LYS A 1 109 ? -5.296 7.690 -3.241 1.00 94.44 109 LYS A CA 1
ATOM 877 C C . LYS A 1 109 ? -6.046 6.924 -2.157 1.00 94.44 109 LYS A C 1
ATOM 879 O O . LYS A 1 109 ? -6.989 7.471 -1.597 1.00 94.44 109 LYS A O 1
ATOM 884 N N . VAL A 1 110 ? -5.611 5.706 -1.833 1.00 94.19 110 VAL A N 1
ATOM 885 C CA . VAL A 1 110 ? -6.236 4.880 -0.786 1.00 94.19 110 VAL A CA 1
ATOM 886 C C . VAL A 1 110 ? -6.106 5.562 0.577 1.00 94.19 110 VAL A C 1
ATOM 888 O O . VAL A 1 110 ? -7.083 5.639 1.317 1.00 94.19 110 VAL A O 1
ATOM 891 N N . PHE A 1 111 ? -4.933 6.121 0.893 1.00 94.81 111 PHE A N 1
ATOM 892 C CA . PHE A 1 111 ? -4.720 6.849 2.145 1.00 94.81 111 PHE A CA 1
ATOM 893 C C . PHE A 1 111 ? -5.663 8.045 2.280 1.00 94.81 111 PHE A C 1
ATOM 895 O O . PHE A 1 111 ? -6.337 8.179 3.297 1.00 94.81 111 PHE A O 1
ATOM 902 N N . LEU A 1 112 ? -5.756 8.882 1.245 1.00 93.88 112 LEU A N 1
ATOM 903 C CA . LEU A 1 112 ? -6.621 10.061 1.259 1.00 93.88 112 LEU A CA 1
ATOM 904 C C . LEU A 1 112 ? -8.107 9.686 1.295 1.00 93.88 112 LEU A C 1
ATOM 906 O O . LEU A 1 112 ? -8.876 10.311 2.021 1.00 93.88 112 LEU A O 1
ATOM 910 N N . GLN A 1 113 ? -8.510 8.650 0.557 1.00 92.25 113 GLN A N 1
ATOM 911 C CA . GLN A 1 113 ? -9.891 8.164 0.534 1.00 92.25 113 GLN A CA 1
ATOM 912 C C . GLN A 1 113 ? -10.349 7.650 1.907 1.00 92.25 113 GLN A C 1
ATOM 914 O O . GLN A 1 113 ? -11.502 7.854 2.286 1.00 92.25 113 GLN A O 1
ATOM 919 N N . HIS A 1 114 ? -9.449 7.023 2.667 1.00 91.12 114 HIS A N 1
ATOM 920 C CA . HIS A 1 114 ? -9.744 6.433 3.975 1.00 91.12 114 HIS A CA 1
ATOM 921 C C . HIS A 1 114 ? -9.145 7.217 5.147 1.00 91.12 114 HIS A C 1
ATOM 923 O O . HIS A 1 114 ? -9.085 6.708 6.266 1.00 91.12 114 HIS A O 1
ATOM 929 N N . LEU A 1 115 ? -8.763 8.477 4.924 1.00 92.69 115 LEU A N 1
ATOM 930 C CA . LEU A 1 115 ? -8.117 9.315 5.932 1.00 92.69 115 LEU A CA 1
ATOM 931 C C . LEU A 1 115 ? -8.972 9.458 7.197 1.00 92.69 115 LEU A C 1
ATOM 933 O O . LEU A 1 115 ? -8.460 9.316 8.301 1.00 92.69 115 LEU A O 1
ATOM 937 N N . ASN A 1 116 ? -10.279 9.685 7.041 1.00 91.31 116 ASN A N 1
ATOM 938 C CA . ASN A 1 116 ? -11.189 9.898 8.170 1.00 91.31 116 ASN A CA 1
ATOM 939 C C . ASN A 1 116 ? -11.236 8.688 9.132 1.00 91.31 116 ASN A C 1
ATOM 941 O O . ASN A 1 116 ? -11.006 8.894 10.322 1.00 91.31 116 ASN A O 1
ATOM 945 N N . PRO A 1 117 ? -11.464 7.440 8.667 1.00 91.25 117 PRO A N 1
ATOM 946 C CA . PRO A 1 117 ? -11.306 6.253 9.510 1.00 91.25 117 PRO A CA 1
ATOM 947 C C . PRO A 1 117 ? -9.901 6.090 10.099 1.00 91.25 117 PRO A C 1
ATOM 949 O O . PRO A 1 117 ? -9.759 5.725 11.259 1.00 91.25 117 PRO A O 1
ATOM 952 N N . LEU A 1 118 ? -8.848 6.352 9.323 1.00 93.62 118 LEU A N 1
ATOM 953 C CA . LEU A 1 118 ? -7.474 6.148 9.789 1.00 93.62 118 LEU A CA 1
ATOM 954 C C . LEU A 1 118 ? -7.086 7.120 10.911 1.00 93.62 118 LEU A C 1
ATOM 956 O O . LEU A 1 118 ? -6.358 6.731 11.820 1.00 93.62 118 LEU A O 1
ATOM 960 N N . LEU A 1 119 ? -7.602 8.353 10.893 1.00 95.00 119 LEU A N 1
ATOM 961 C CA . LEU A 1 119 ? -7.366 9.354 11.940 1.00 95.00 119 LEU A CA 1
ATOM 962 C C . LEU A 1 119 ? -7.909 8.936 13.313 1.00 95.00 119 LEU A C 1
ATOM 964 O O . LEU A 1 119 ? -7.474 9.484 14.323 1.00 95.00 119 LEU A O 1
ATOM 968 N N . THR A 1 120 ? -8.838 7.976 13.378 1.00 94.69 120 THR A N 1
ATOM 969 C CA . THR A 1 120 ? -9.359 7.473 14.659 1.00 94.69 120 THR A CA 1
ATOM 970 C C . THR A 1 120 ? -8.430 6.459 15.326 1.00 94.69 120 THR A C 1
ATOM 972 O O . THR A 1 120 ? -8.698 6.039 16.449 1.00 94.69 120 THR A O 1
ATOM 975 N N . LEU A 1 121 ? -7.373 6.012 14.640 1.00 95.31 121 LEU A N 1
ATOM 976 C CA . LEU A 1 121 ? -6.431 5.025 15.158 1.00 95.31 121 LEU A CA 1
ATOM 977 C C . LEU A 1 121 ? -5.380 5.676 16.057 1.00 95.31 121 LEU A C 1
ATOM 979 O O . LEU A 1 121 ? -4.743 6.662 15.691 1.00 95.31 121 LEU A O 1
ATOM 983 N N . ASN A 1 122 ? -5.082 5.032 17.183 1.00 95.38 122 ASN A N 1
ATOM 984 C CA . ASN A 1 122 ? -3.984 5.444 18.066 1.00 95.38 122 ASN A CA 1
ATOM 985 C C . ASN A 1 122 ? -2.603 5.282 17.396 1.00 95.38 122 ASN A C 1
ATOM 987 O O . ASN A 1 122 ? -1.627 5.903 17.809 1.00 95.38 122 ASN A O 1
ATOM 991 N N . THR A 1 123 ? -2.519 4.438 16.367 1.00 95.81 123 THR A N 1
ATOM 992 C CA . THR A 1 123 ? -1.320 4.133 15.575 1.00 95.81 123 THR A CA 1
ATOM 993 C C . THR A 1 123 ? -1.171 5.017 14.337 1.00 9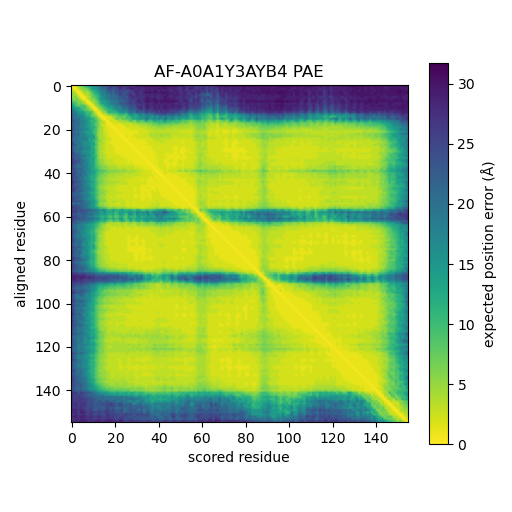5.81 123 THR A C 1
ATOM 995 O O . THR A 1 123 ? -0.181 4.882 13.615 1.00 95.81 123 THR A O 1
ATOM 998 N N . PHE A 1 124 ? -2.100 5.953 14.096 1.00 96.31 124 PHE A N 1
ATOM 999 C CA . PHE A 1 124 ? -2.122 6.793 12.895 1.00 96.31 124 PHE A CA 1
ATOM 1000 C C . PHE A 1 124 ? -0.770 7.453 12.600 1.00 96.31 124 PHE A C 1
ATOM 1002 O O . PHE A 1 124 ? -0.297 7.406 11.467 1.00 96.31 124 PHE A O 1
ATOM 1009 N N . THR A 1 125 ? -0.111 8.019 13.615 1.00 96.94 125 THR A N 1
ATOM 1010 C CA . THR A 1 125 ? 1.194 8.673 13.447 1.00 96.94 125 THR A CA 1
ATOM 1011 C C . THR A 1 125 ? 2.245 7.718 12.882 1.00 96.94 125 THR A C 1
ATOM 1013 O O . THR A 1 125 ? 2.973 8.089 11.967 1.00 96.94 125 THR A O 1
ATOM 1016 N N . ALA A 1 126 ? 2.310 6.478 13.377 1.00 97.06 126 ALA A N 1
ATOM 1017 C CA . ALA A 1 126 ? 3.261 5.482 12.883 1.00 97.06 126 ALA A CA 1
ATOM 1018 C C . ALA A 1 126 ? 2.946 5.070 11.436 1.00 97.06 126 ALA A C 1
ATOM 1020 O O . ALA A 1 126 ? 3.853 4.972 10.606 1.00 97.06 126 ALA A O 1
ATOM 1021 N N . LEU A 1 127 ? 1.660 4.889 11.117 1.00 97.00 127 LEU A N 1
ATOM 1022 C CA . LEU A 1 127 ? 1.206 4.598 9.759 1.00 97.00 127 LEU A CA 1
ATOM 1023 C C . LEU A 1 127 ? 1.581 5.730 8.790 1.00 97.00 127 LEU A C 1
ATOM 1025 O O . LEU A 1 127 ? 2.141 5.473 7.726 1.00 97.00 127 LEU A O 1
ATOM 1029 N N . TRP A 1 128 ? 1.315 6.979 9.173 1.00 97.25 128 TRP A N 1
ATOM 1030 C CA . TRP A 1 128 ? 1.618 8.161 8.369 1.00 97.25 128 TRP A CA 1
ATOM 1031 C C . TRP A 1 128 ? 3.118 8.334 8.124 1.00 97.25 128 TRP A C 1
ATOM 1033 O O . TRP A 1 128 ? 3.527 8.540 6.984 1.00 97.25 128 TRP A O 1
ATOM 1043 N N . LEU A 1 129 ? 3.945 8.187 9.163 1.00 97.50 129 LEU A N 1
ATOM 1044 C CA . LEU A 1 129 ? 5.401 8.234 9.018 1.00 97.50 129 LEU A CA 1
ATOM 1045 C C . LEU A 1 129 ? 5.903 7.142 8.069 1.00 97.50 129 LEU A C 1
ATOM 1047 O O . LEU A 1 129 ? 6.702 7.425 7.185 1.00 97.50 129 LEU A O 1
ATOM 1051 N N . THR A 1 130 ? 5.355 5.928 8.165 1.00 97.75 130 THR A N 1
ATOM 1052 C CA . THR A 1 130 ? 5.714 4.836 7.248 1.00 97.75 130 THR A CA 1
ATOM 1053 C C . THR A 1 130 ? 5.348 5.171 5.797 1.00 97.75 130 THR A C 1
ATOM 1055 O O . THR A 1 130 ? 6.129 4.907 4.884 1.00 97.75 130 THR A O 1
ATOM 1058 N N . ILE A 1 131 ? 4.183 5.788 5.559 1.00 96.56 131 ILE A N 1
ATOM 1059 C CA . ILE A 1 131 ? 3.785 6.262 4.222 1.00 96.56 131 ILE A CA 1
ATOM 1060 C C . ILE A 1 131 ? 4.786 7.295 3.701 1.00 96.56 131 ILE A C 1
ATOM 1062 O O . ILE A 1 131 ? 5.232 7.180 2.559 1.00 96.56 131 ILE A O 1
ATOM 1066 N N . LEU A 1 132 ? 5.162 8.275 4.525 1.00 96.50 132 LEU A N 1
ATOM 1067 C CA . LEU A 1 132 ? 6.141 9.296 4.154 1.00 96.50 132 LEU A CA 1
ATOM 1068 C C . LEU A 1 132 ? 7.516 8.696 3.836 1.00 96.50 132 LEU A C 1
ATOM 1070 O O . LEU A 1 132 ? 8.103 9.064 2.819 1.00 96.50 132 LEU A O 1
ATOM 1074 N N . ASP A 1 133 ? 7.981 7.722 4.619 1.00 96.62 133 ASP A N 1
ATOM 1075 C CA . ASP A 1 133 ? 9.243 7.018 4.365 1.00 96.62 133 ASP A CA 1
ATOM 1076 C C . ASP A 1 133 ? 9.236 6.317 2.998 1.00 96.62 133 ASP A C 1
ATOM 1078 O O . ASP A 1 133 ? 10.237 6.323 2.276 1.00 96.62 133 ASP A O 1
ATOM 1082 N N . PHE A 1 134 ? 8.113 5.699 2.612 1.00 95.75 134 PHE A N 1
ATOM 1083 C CA . PHE A 1 134 ? 7.975 5.121 1.275 1.00 95.75 134 PHE A CA 1
ATOM 1084 C C . PHE A 1 134 ? 7.962 6.198 0.192 1.00 95.75 134 PHE A C 1
ATOM 1086 O O . PHE A 1 134 ? 8.677 6.054 -0.797 1.00 95.75 134 PHE A O 1
ATOM 1093 N N . MET A 1 135 ? 7.213 7.286 0.374 1.00 94.44 135 MET A N 1
ATOM 1094 C CA . MET A 1 135 ? 7.189 8.392 -0.591 1.00 94.44 135 MET A CA 1
ATOM 1095 C C . MET A 1 135 ? 8.594 8.948 -0.839 1.00 94.44 135 MET A C 1
ATOM 1097 O O . MET A 1 135 ? 8.995 9.115 -1.989 1.00 94.44 135 MET A O 1
ATOM 1101 N N . GLU A 1 136 ? 9.373 9.156 0.221 1.00 93.75 136 GLU A N 1
ATOM 1102 C CA . GLU A 1 136 ? 10.753 9.624 0.121 1.00 93.75 136 GLU A CA 1
ATOM 1103 C C . GLU A 1 136 ? 11.644 8.639 -0.651 1.00 93.75 136 GLU A C 1
ATOM 1105 O O . GLU A 1 136 ? 12.384 9.047 -1.550 1.00 93.75 136 GLU A O 1
ATOM 1110 N N . LYS A 1 137 ? 11.560 7.336 -0.347 1.00 92.50 137 LYS A N 1
ATOM 1111 C CA . LYS A 1 137 ? 12.324 6.294 -1.058 1.00 92.50 137 LYS A CA 1
ATOM 1112 C C . LYS A 1 137 ? 12.010 6.275 -2.552 1.00 92.50 137 LYS A C 1
ATOM 1114 O O . LYS A 1 137 ? 12.926 6.151 -3.360 1.00 92.50 137 LYS A O 1
ATOM 1119 N N . TYR A 1 138 ? 10.737 6.418 -2.915 1.00 91.31 138 TYR A N 1
ATOM 1120 C CA . TYR A 1 138 ? 10.309 6.422 -4.313 1.00 91.31 138 TYR A CA 1
ATOM 1121 C C . TYR A 1 138 ? 10.738 7.684 -5.059 1.00 91.31 138 TYR A C 1
ATOM 1123 O O . TYR A 1 138 ? 11.215 7.567 -6.181 1.00 91.31 138 TYR A O 1
ATOM 1131 N N . ILE A 1 139 ? 10.651 8.863 -4.433 1.00 89.50 139 ILE A N 1
ATOM 1132 C CA . ILE A 1 139 ? 11.162 10.112 -5.022 1.00 89.50 139 ILE A CA 1
ATOM 1133 C C . ILE A 1 139 ? 12.665 9.988 -5.295 1.00 89.50 139 ILE A C 1
ATOM 1135 O O . ILE A 1 139 ? 13.131 10.310 -6.382 1.00 89.50 139 ILE A O 1
ATOM 1139 N N . LYS A 1 140 ? 13.433 9.463 -4.334 1.00 87.06 140 LYS A N 1
ATOM 1140 C CA . LYS A 1 140 ? 14.879 9.255 -4.502 1.00 87.06 140 LYS A CA 1
ATOM 1141 C C . LYS A 1 140 ? 15.207 8.268 -5.627 1.00 87.06 140 LYS A C 1
ATOM 1143 O O . LYS A 1 140 ? 16.153 8.509 -6.372 1.00 87.06 140 LYS A O 1
ATOM 1148 N N . ALA A 1 141 ? 14.450 7.177 -5.746 1.00 83.75 141 ALA A N 1
ATOM 1149 C CA . ALA A 1 141 ? 14.642 6.186 -6.806 1.00 83.75 141 ALA A CA 1
ATOM 1150 C C . ALA A 1 141 ? 14.338 6.760 -8.204 1.00 83.75 141 ALA A C 1
ATOM 1152 O O . ALA A 1 141 ? 15.064 6.480 -9.158 1.00 83.75 141 ALA A O 1
ATOM 1153 N N . ASP A 1 142 ? 13.308 7.598 -8.314 1.00 77.25 142 ASP A N 1
ATOM 1154 C CA . ASP A 1 142 ? 12.923 8.269 -9.559 1.00 77.25 142 ASP A CA 1
ATOM 1155 C C . ASP A 1 142 ? 13.999 9.274 -10.009 1.00 77.25 142 ASP A C 1
ATOM 1157 O O . ASP A 1 142 ? 14.519 9.184 -11.121 1.00 77.25 142 ASP A O 1
ATOM 1161 N N . MET A 1 143 ? 14.467 10.130 -9.088 1.00 72.56 143 MET A N 1
ATOM 1162 C CA . MET A 1 143 ? 15.543 11.096 -9.359 1.00 72.56 143 MET A CA 1
ATOM 1163 C C . MET A 1 143 ? 16.853 10.423 -9.797 1.00 72.56 143 MET A C 1
ATOM 1165 O O . MET A 1 143 ? 17.561 10.938 -10.660 1.00 72.56 143 MET A O 1
ATOM 1169 N N . GLN A 1 144 ? 17.202 9.271 -9.214 1.00 69.06 144 GLN A N 1
ATOM 1170 C CA . GLN A 1 144 ? 18.381 8.506 -9.639 1.00 69.06 144 GLN A CA 1
ATOM 1171 C C . GLN A 1 144 ? 18.241 7.983 -11.074 1.00 69.06 144 GLN A C 1
ATOM 1173 O O . GLN A 1 144 ? 19.231 7.941 -11.803 1.00 69.06 144 GLN A O 1
ATOM 1178 N N . THR A 1 145 ? 17.028 7.621 -11.488 1.00 63.25 145 THR A N 1
ATOM 1179 C CA . THR A 1 145 ? 16.748 7.109 -12.833 1.00 63.25 145 THR A CA 1
ATOM 1180 C C . THR A 1 145 ? 16.852 8.226 -13.876 1.00 63.25 145 THR A C 1
ATOM 1182 O O . THR A 1 145 ? 17.541 8.052 -14.880 1.00 63.25 145 THR A O 1
ATOM 1185 N N . GLU A 1 146 ? 16.274 9.403 -13.613 1.00 62.03 146 GLU A N 1
ATOM 1186 C CA . GLU A 1 146 ? 16.367 10.568 -14.510 1.00 62.03 146 GLU A CA 1
ATOM 1187 C C . GLU A 1 146 ? 17.811 11.042 -14.725 1.00 62.03 146 GLU A C 1
ATOM 1189 O O . GLU A 1 146 ? 18.211 11.333 -15.854 1.00 62.03 146 GLU A O 1
ATOM 1194 N N . LEU A 1 147 ? 18.623 11.077 -13.662 1.00 61.22 147 LEU A N 1
ATOM 1195 C CA . LEU A 1 147 ? 20.031 11.464 -13.771 1.00 61.22 147 LEU A CA 1
ATOM 1196 C C . LEU A 1 147 ? 20.799 10.516 -14.699 1.00 61.22 147 LEU A C 1
ATOM 1198 O O . LEU A 1 147 ? 21.517 10.988 -15.579 1.00 61.22 147 LEU A O 1
ATOM 1202 N N . VAL A 1 148 ? 20.617 9.199 -14.552 1.00 60.50 148 VAL A N 1
ATOM 1203 C CA . VAL A 1 148 ? 21.279 8.186 -15.396 1.00 60.50 148 VAL A CA 1
ATOM 1204 C C . VAL A 1 148 ? 20.865 8.317 -16.864 1.00 60.50 148 VAL A C 1
ATOM 1206 O O . VAL A 1 148 ? 21.720 8.216 -17.742 1.00 60.50 148 VAL A O 1
ATOM 1209 N N . VAL A 1 149 ? 19.586 8.590 -17.138 1.00 60.25 149 VAL A N 1
ATOM 1210 C CA . VAL A 1 149 ? 19.103 8.841 -18.506 1.00 60.25 149 VAL A CA 1
ATOM 1211 C C . VAL A 1 149 ? 19.748 10.107 -19.081 1.00 60.25 149 VAL A C 1
ATOM 1213 O O . VAL A 1 149 ? 20.311 10.054 -20.170 1.00 60.25 149 VAL A O 1
ATOM 1216 N N . SER A 1 150 ? 19.795 11.205 -18.315 1.00 58.84 150 SER A N 1
ATOM 1217 C CA . SER A 1 150 ? 20.407 12.459 -18.784 1.00 58.84 150 SER A CA 1
ATOM 1218 C C . SER A 1 150 ? 21.900 12.321 -19.111 1.00 58.84 150 SER A C 1
ATOM 1220 O O . SER A 1 150 ? 22.378 12.942 -20.058 1.00 58.84 150 SER A O 1
ATOM 1222 N N . PHE A 1 151 ? 22.632 11.482 -18.369 1.00 58.47 151 PHE A N 1
ATOM 1223 C CA . PHE A 1 151 ? 24.042 11.194 -18.638 1.00 58.47 151 PHE A CA 1
ATOM 1224 C C . PHE A 1 151 ? 24.239 10.366 -19.914 1.00 58.47 151 PHE A C 1
ATOM 1226 O O . PHE A 1 151 ? 25.205 10.607 -20.633 1.00 58.47 151 PHE A O 1
ATOM 1233 N N . ASN A 1 152 ? 23.340 9.424 -20.213 1.00 57.31 152 ASN A N 1
ATOM 1234 C CA . ASN A 1 152 ? 23.414 8.608 -21.427 1.00 57.31 152 ASN A CA 1
ATOM 1235 C C . ASN A 1 152 ? 22.995 9.364 -22.698 1.00 57.31 152 ASN A C 1
ATOM 1237 O O . ASN A 1 152 ? 23.482 9.023 -23.766 1.00 57.31 152 ASN A O 1
ATOM 1241 N N . ASP A 1 153 ? 22.146 10.391 -22.600 1.00 56.22 153 ASP A N 1
ATOM 1242 C CA . ASP A 1 153 ? 21.730 11.204 -23.758 1.00 56.22 153 ASP A CA 1
ATOM 1243 C C . ASP A 1 153 ? 22.784 12.247 -24.197 1.00 56.22 153 ASP A C 1
ATOM 1245 O O . ASP A 1 153 ? 22.616 12.913 -25.220 1.00 56.22 153 ASP A O 1
ATOM 1249 N N . HIS A 1 154 ? 23.868 12.417 -23.430 1.00 54.50 154 HIS A N 1
ATOM 1250 C CA . HIS A 1 154 ? 24.946 13.381 -23.705 1.00 54.50 154 HIS A CA 1
ATOM 1251 C C . HIS A 1 154 ? 26.239 12.744 -24.258 1.00 54.50 154 HIS A C 1
ATOM 1253 O O . HIS A 1 154 ? 27.248 13.445 -24.384 1.00 54.50 154 HIS A O 1
ATOM 1259 N N . PHE A 1 155 ? 26.219 11.453 -24.607 1.00 49.44 155 PHE A N 1
ATOM 1260 C CA . PHE A 1 155 ? 27.314 10.724 -25.265 1.00 49.44 155 PHE A CA 1
ATOM 1261 C C . PHE A 1 155 ? 26.815 9.984 -26.508 1.00 49.44 155 PHE A C 1
ATOM 1263 O O . PHE A 1 155 ? 27.619 9.864 -27.462 1.00 49.44 155 PHE A O 1
#

Sequence (155 aa):
MHYFHLYAPTIASDQIGSDVLWNTIWCPLLQAIAFFCCDCRRPVRTCAFTFLQRALLVHDLQVLNANQWESCFNKVLFPLLSKLLEPINMCDPIGMDETRMRTTNLLCKVFLQHLNPLLTLNTFTALWLTILDFMEKYIKADMQTELVVSFNDHF

Organism: Euroglyphus maynei (NCBI:txid6958)

Foldseek 3Di:
DPPDVPDDDPPPPVVVVLVCCLVPPVLVVLQVLLVQCLDQDLVSVVVSLVVNLCCLPPPVCVPDALVSLLVCCVRHLLVSLVVLLPPRYPNCPPSSLVSNVSSLVSLVVSCVVCVVRNVVDPCSVVSVVSNVVSVVSNVVVVVVVVVVVVVVVVD

Solvent-accessible surface area (backbone atoms only — not comparable to full-atom values): 8906 Å² total; per-residue (Å²): 142,90,71,80,89,76,70,81,67,96,72,57,61,61,58,54,49,49,52,50,45,38,66,70,48,51,48,56,50,49,34,52,35,41,57,36,48,71,46,84,48,64,72,55,16,54,50,26,43,53,51,49,51,44,51,69,71,39,73,87,52,69,78,57,51,44,71,53,50,53,45,45,42,66,66,30,49,49,53,39,52,56,54,65,72,44,97,68,57,93,84,45,59,70,65,46,52,55,48,48,54,52,49,56,52,47,52,53,50,48,49,64,75,45,38,75,54,38,68,73,42,96,57,35,68,62,55,51,51,52,51,50,55,50,52,52,53,50,53,55,54,51,54,54,50,55,52,54,51,58,60,61,76,72,113

Secondary structure (DSSP, 8-state):
---SS-S--TTHHHHHHHHHHIIIIIHHHHHHHHHHTT-SSHHHHHHHHHHHHHHHHSGGGTT--HHHHHHHIIIIIHHHHHHHHS---TT-HHHHHHHHHHHHHHHHHHHHHTHHHHTT-TTHHHHHHHHHHHHHHHHHHHHHHHHHHHHHTT-

Mean predicted aligned error: 8.59 Å

Radius of gyration: 19.9 Å; Cα contacts (8 Å, |Δi|>4): 90; chains: 1; bounding box: 66×34×58 Å

Nearest PDB structures (foldseek):
  6vfk-assembly1_B  TM=3.194E-01  e=2.230E+00  synthetic construct
  2pfd-assembly1_A  TM=2.886E-01  e=2.719E+00  Rattus norvegicus
  6u1s-assembly1_A  TM=3.267E-01  e=9.383E+00  synthetic construct